Protein AF-A0AAD4WCN0-F1 (afdb_monomer_lite)

Radius of gyration: 19.19 Å; chains: 1; bounding box: 30×56×36 Å

Structure (mmCIF, N/CA/C/O backbone):
data_AF-A0AAD4WCN0-F1
#
_entry.id   AF-A0AAD4WCN0-F1
#
loop_
_atom_site.group_PDB
_atom_site.id
_atom_site.type_symbol
_atom_site.label_atom_id
_atom_site.label_alt_id
_atom_site.label_comp_id
_atom_site.label_asym_id
_atom_site.label_entity_id
_atom_site.label_seq_id
_atom_site.pdbx_PDB_ins_code
_atom_site.Cartn_x
_atom_site.Cartn_y
_atom_site.Cartn_z
_atom_site.occupancy
_atom_site.B_iso_or_equiv
_atom_site.auth_seq_id
_atom_site.auth_comp_id
_atom_site.auth_asym_id
_atom_site.auth_atom_id
_atom_site.pdbx_PDB_model_num
ATOM 1 N N . MET A 1 1 ? 5.111 -0.999 -16.919 1.00 64.56 1 MET A N 1
ATOM 2 C CA . MET A 1 1 ? 4.346 -0.001 -16.145 1.00 64.56 1 MET A CA 1
ATOM 3 C C . MET A 1 1 ? 4.654 1.411 -16.583 1.00 64.56 1 MET A C 1
ATOM 5 O O . MET A 1 1 ? 5.799 1.850 -16.460 1.00 64.56 1 MET A O 1
ATOM 9 N N . ASP A 1 2 ? 3.620 2.125 -17.005 1.00 78.94 2 ASP A N 1
ATOM 10 C CA . ASP A 1 2 ? 3.707 3.561 -17.232 1.00 78.94 2 ASP A CA 1
ATOM 11 C C . ASP A 1 2 ? 3.853 4.306 -15.882 1.00 78.94 2 ASP A C 1
ATOM 13 O O . ASP A 1 2 ? 3.240 3.906 -14.882 1.00 78.94 2 ASP A O 1
ATOM 17 N N . PRO A 1 3 ? 4.661 5.377 -15.786 1.00 77.50 3 PRO A N 1
ATOM 18 C CA . PRO A 1 3 ? 4.800 6.165 -14.559 1.00 77.50 3 PRO A CA 1
ATOM 19 C C . PRO A 1 3 ? 3.466 6.678 -13.994 1.00 77.50 3 PRO A C 1
ATOM 21 O O . PRO A 1 3 ? 3.316 6.783 -12.774 1.00 77.50 3 PRO A O 1
ATOM 24 N N . LYS A 1 4 ? 2.474 6.955 -14.853 1.00 82.44 4 LYS A N 1
ATOM 25 C CA . LYS A 1 4 ? 1.152 7.433 -14.422 1.00 82.44 4 LYS A CA 1
ATOM 26 C C . LYS A 1 4 ? 0.383 6.375 -13.638 1.00 82.44 4 LYS A C 1
ATOM 28 O O . LYS A 1 4 ? -0.237 6.695 -12.623 1.00 82.44 4 LYS A O 1
ATOM 33 N N . GLU A 1 5 ? 0.461 5.115 -14.060 1.00 83.12 5 GLU A N 1
ATOM 34 C CA . GLU A 1 5 ? -0.198 3.999 -13.373 1.00 83.12 5 GLU A CA 1
ATOM 35 C C . GLU A 1 5 ? 0.393 3.789 -11.979 1.00 83.12 5 GLU A C 1
ATOM 37 O O . GLU A 1 5 ? -0.340 3.630 -11.000 1.00 83.12 5 GLU A O 1
ATOM 42 N N . LYS A 1 6 ? 1.724 3.882 -11.859 1.00 80.88 6 LYS A N 1
ATOM 43 C CA . LYS A 1 6 ? 2.415 3.795 -10.565 1.00 80.88 6 LYS A CA 1
ATOM 44 C C . LYS A 1 6 ? 1.915 4.866 -9.600 1.00 80.88 6 LYS A C 1
ATOM 46 O O . LYS A 1 6 ? 1.588 4.563 -8.451 1.00 80.88 6 LYS A O 1
ATOM 51 N N . GLN A 1 7 ? 1.803 6.103 -10.080 1.00 85.31 7 GLN A N 1
ATOM 52 C CA . GLN A 1 7 ? 1.341 7.218 -9.261 1.00 85.31 7 GLN A CA 1
ATOM 53 C C . GLN A 1 7 ? -0.121 7.048 -8.828 1.00 85.31 7 GLN A C 1
ATOM 55 O O . GLN A 1 7 ? -0.468 7.367 -7.689 1.00 85.31 7 GLN A O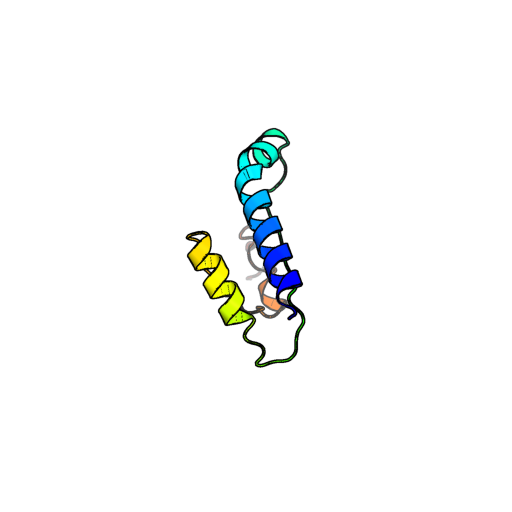 1
ATOM 60 N N . ALA A 1 8 ? -0.976 6.504 -9.697 1.00 87.69 8 ALA A N 1
ATOM 61 C CA . ALA A 1 8 ? -2.366 6.213 -9.362 1.00 87.69 8 ALA A CA 1
ATOM 62 C C . ALA A 1 8 ? -2.480 5.196 -8.211 1.00 87.69 8 ALA A C 1
ATOM 64 O O . ALA A 1 8 ? -3.247 5.425 -7.272 1.00 87.69 8 ALA A O 1
ATOM 65 N N . ILE A 1 9 ? -1.675 4.126 -8.234 1.00 86.94 9 ILE A N 1
ATOM 66 C CA . ILE A 1 9 ? -1.659 3.105 -7.173 1.00 86.94 9 ILE A CA 1
ATOM 67 C C . ILE A 1 9 ? -1.181 3.707 -5.844 1.00 86.94 9 ILE A C 1
ATOM 69 O O . ILE A 1 9 ? -1.814 3.497 -4.808 1.00 86.94 9 ILE A O 1
ATOM 73 N N . ILE A 1 10 ? -0.105 4.502 -5.864 1.00 85.19 10 ILE A N 1
ATOM 74 C CA . ILE A 1 10 ? 0.415 5.181 -4.664 1.00 85.19 10 ILE A CA 1
ATOM 75 C C . ILE A 1 10 ? -0.645 6.121 -4.074 1.00 85.19 10 ILE A C 1
ATOM 77 O O . ILE A 1 10 ? -0.898 6.111 -2.867 1.00 85.19 10 ILE A O 1
ATOM 81 N N . ASN A 1 11 ? -1.315 6.902 -4.921 1.00 89.25 11 ASN A N 1
ATOM 82 C CA . ASN A 1 11 ? -2.359 7.825 -4.485 1.00 89.25 11 ASN A CA 1
ATOM 83 C C . ASN A 1 11 ? -3.570 7.089 -3.879 1.00 89.25 11 ASN A C 1
ATOM 85 O O . ASN A 1 11 ? -4.126 7.557 -2.882 1.00 89.25 11 ASN A O 1
ATOM 89 N N . ASP A 1 12 ? -3.979 5.944 -4.440 1.00 90.00 12 ASP A N 1
ATOM 90 C CA . ASP A 1 12 ? -5.050 5.110 -3.872 1.00 90.00 12 ASP A CA 1
ATOM 91 C C . ASP A 1 12 ? -4.657 4.560 -2.493 1.00 90.00 12 ASP A C 1
ATOM 93 O O . ASP A 1 12 ? -5.441 4.649 -1.546 1.00 90.00 12 ASP A O 1
ATOM 97 N N . LEU A 1 13 ? -3.416 4.086 -2.343 1.00 86.56 13 LEU A N 1
ATOM 98 C CA . LEU A 1 13 ? -2.881 3.581 -1.077 1.00 86.56 13 LEU A CA 1
ATOM 99 C C . LEU A 1 13 ? -2.840 4.647 0.021 1.00 86.56 13 LEU A C 1
ATOM 101 O O . LEU A 1 13 ? -3.283 4.396 1.144 1.00 86.56 13 LEU A O 1
ATOM 105 N N . LEU A 1 14 ? -2.376 5.858 -0.293 1.00 86.69 14 LEU A N 1
ATOM 106 C CA . LEU A 1 14 ? -2.372 6.975 0.657 1.00 86.69 14 LEU A CA 1
ATOM 107 C C . LEU A 1 14 ? -3.796 7.343 1.098 1.00 86.69 14 LEU A C 1
ATOM 109 O O . LEU A 1 14 ? -4.055 7.551 2.287 1.00 86.69 14 LEU A O 1
ATOM 113 N N . LYS A 1 15 ? -4.749 7.370 0.157 1.00 88.44 15 LYS A N 1
ATOM 114 C CA . LYS A 1 15 ? -6.173 7.592 0.461 1.00 88.44 15 LYS A CA 1
ATOM 115 C C . LYS A 1 15 ? -6.778 6.446 1.270 1.00 88.44 15 LYS A C 1
ATOM 117 O O . LYS A 1 15 ? -7.688 6.675 2.064 1.00 88.44 15 LYS A O 1
ATOM 122 N N . PHE A 1 16 ? -6.335 5.211 1.055 1.00 87.38 16 PHE A N 1
ATOM 123 C CA . PHE A 1 16 ? -6.792 4.046 1.808 1.00 87.38 16 PHE A CA 1
ATOM 124 C C . PHE A 1 16 ? -6.279 4.070 3.253 1.00 87.38 16 PHE A C 1
ATOM 126 O O . PHE A 1 16 ? -7.059 3.816 4.171 1.00 87.38 16 PHE A O 1
ATOM 133 N N . SER A 1 17 ? -5.017 4.467 3.455 1.00 83.94 17 SER A N 1
ATOM 134 C CA . SER A 1 17 ? -4.399 4.617 4.778 1.00 83.94 17 SER A CA 1
ATOM 135 C C . SER A 1 17 ? -5.176 5.600 5.665 1.00 83.94 17 SER A C 1
ATOM 137 O O . SER A 1 17 ? -5.570 5.267 6.782 1.00 83.94 17 SER A O 1
ATOM 139 N N . LYS A 1 18 ? -5.531 6.772 5.117 1.00 86.25 18 LYS A N 1
ATOM 140 C CA . LYS A 1 18 ? -6.300 7.812 5.829 1.00 86.25 18 LYS A CA 1
ATOM 141 C C . LYS A 1 18 ? -7.748 7.425 6.148 1.00 86.25 18 LYS A C 1
ATOM 143 O O . LYS A 1 18 ? -8.366 8.029 7.014 1.00 86.25 18 LYS A O 1
ATOM 148 N N . ARG A 1 19 ? -8.317 6.434 5.454 1.00 86.75 19 ARG A N 1
ATOM 149 C CA . ARG A 1 19 ? -9.716 6.010 5.640 1.00 86.75 19 ARG A CA 1
ATOM 150 C C . ARG A 1 19 ? -9.892 4.932 6.712 1.00 86.75 19 ARG A C 1
ATOM 152 O O . ARG A 1 19 ? -11.011 4.461 6.890 1.00 86.75 19 ARG A O 1
ATOM 159 N N . LYS A 1 20 ? -8.842 4.559 7.450 1.00 85.62 20 LYS A N 1
ATOM 160 C CA . LYS A 1 20 ? -8.907 3.550 8.522 1.00 85.62 20 LYS A CA 1
ATOM 161 C C . LYS A 1 20 ? -10.065 3.787 9.499 1.00 85.62 20 LYS A C 1
ATOM 163 O O . LYS A 1 20 ? -10.842 2.869 9.761 1.00 85.62 20 LYS A O 1
ATOM 168 N N . ASP A 1 21 ? -10.225 5.022 9.968 1.00 86.44 21 ASP A N 1
ATOM 169 C CA . ASP A 1 21 ? -11.269 5.382 10.937 1.00 86.44 21 ASP A CA 1
ATOM 170 C C . ASP A 1 21 ? -12.674 5.314 10.334 1.00 86.44 21 ASP A C 1
ATOM 172 O O . ASP A 1 21 ? -13.628 4.912 10.999 1.00 86.44 21 ASP A O 1
ATOM 176 N N . TYR A 1 22 ? -12.795 5.611 9.038 1.00 87.12 22 TYR A N 1
ATOM 177 C CA . TYR A 1 22 ? -14.041 5.444 8.297 1.00 87.12 22 TYR A CA 1
ATOM 178 C C . TYR A 1 22 ? -14.450 3.966 8.215 1.00 87.12 22 TYR A C 1
ATOM 180 O O . TYR A 1 22 ? -15.591 3.639 8.532 1.00 87.12 22 TYR A O 1
ATOM 188 N N . TYR A 1 23 ? -13.519 3.061 7.878 1.00 87.06 23 TYR A N 1
ATOM 189 C CA . TYR A 1 23 ? -13.783 1.612 7.863 1.00 87.06 23 TYR A CA 1
ATOM 190 C C . TYR A 1 23 ? -14.147 1.074 9.255 1.00 87.06 23 TYR A C 1
ATOM 192 O O . TYR A 1 23 ? -15.048 0.242 9.373 1.00 87.06 23 TYR A O 1
ATOM 200 N N . LYS A 1 24 ? -13.508 1.602 10.310 1.00 88.06 24 LYS A N 1
ATOM 201 C CA . LYS A 1 24 ? -13.834 1.278 11.706 1.00 88.06 24 LYS A CA 1
ATOM 202 C C . LYS A 1 24 ? -15.252 1.720 12.079 1.00 88.06 24 LYS A C 1
ATOM 204 O O . LYS A 1 24 ? -15.969 0.951 12.709 1.00 88.06 24 LYS A O 1
ATOM 209 N N . LYS A 1 25 ? -15.679 2.915 11.652 1.00 91.00 25 LYS A N 1
ATOM 210 C CA . LYS A 1 25 ? -17.023 3.455 11.929 1.00 91.00 25 LYS A CA 1
ATOM 211 C C . LYS A 1 25 ? -18.139 2.657 11.249 1.00 91.00 25 LYS A C 1
ATOM 213 O O . LYS A 1 25 ? -19.190 2.465 11.844 1.00 91.00 25 LYS A O 1
ATOM 218 N N . ILE A 1 26 ? -17.919 2.189 10.020 1.00 90.94 26 ILE A N 1
ATOM 219 C CA . ILE A 1 26 ? -18.916 1.414 9.255 1.00 90.94 26 ILE A CA 1
ATOM 220 C C . ILE A 1 26 ? -18.904 -0.093 9.572 1.00 90.94 26 ILE A C 1
ATOM 222 O O . ILE A 1 26 ? -19.686 -0.835 8.983 1.00 90.94 26 ILE A O 1
ATOM 226 N N . GLY A 1 27 ? -17.988 -0.568 10.426 1.00 89.56 27 GLY A N 1
ATOM 227 C CA . GLY A 1 27 ? -17.873 -1.984 10.794 1.00 89.56 27 GLY A CA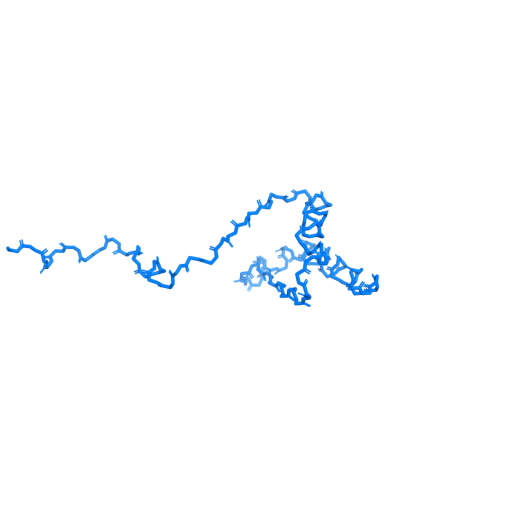 1
ATOM 228 C C . GLY A 1 27 ? -17.397 -2.916 9.670 1.00 89.56 27 GLY A C 1
ATOM 229 O O . GLY A 1 27 ? -17.584 -4.127 9.762 1.00 89.56 27 GLY A O 1
ATOM 230 N N . LYS A 1 28 ? -16.787 -2.391 8.597 1.00 88.25 28 LYS A N 1
ATOM 231 C CA . LYS A 1 28 ? -16.276 -3.209 7.481 1.00 88.25 28 LYS A CA 1
ATOM 232 C C . LYS A 1 28 ? -14.799 -3.537 7.660 1.00 88.25 28 LYS A C 1
ATOM 234 O O . LYS A 1 28 ? -14.013 -2.719 8.134 1.00 88.25 28 LYS A O 1
ATOM 239 N N . ALA A 1 29 ? -14.404 -4.723 7.198 1.00 86.25 29 ALA A N 1
ATOM 240 C CA . ALA A 1 29 ? -13.008 -5.140 7.201 1.00 86.25 29 ALA A CA 1
ATOM 241 C C . ALA A 1 29 ? -12.141 -4.168 6.380 1.00 86.25 29 ALA A C 1
ATOM 243 O O . ALA A 1 29 ? -12.376 -3.946 5.192 1.00 86.25 29 ALA A O 1
ATOM 244 N N . TRP A 1 30 ? -11.107 -3.614 7.012 1.00 86.31 30 TRP A N 1
ATOM 245 C CA . TRP A 1 30 ? -10.147 -2.720 6.369 1.00 86.31 30 TRP A CA 1
ATOM 246 C C . TRP A 1 30 ? -9.098 -3.542 5.605 1.00 86.31 30 TRP A C 1
ATOM 248 O O . TRP A 1 30 ? -8.019 -3.835 6.116 1.00 86.31 30 TRP A O 1
ATOM 258 N N . LYS A 1 31 ? -9.452 -3.990 4.394 1.00 87.81 31 LYS A N 1
ATOM 259 C CA . LYS A 1 31 ? -8.592 -4.797 3.512 1.00 87.81 31 LYS A CA 1
ATOM 260 C C . LYS A 1 31 ? -8.645 -4.271 2.075 1.00 87.81 31 LYS A C 1
ATOM 262 O O . LYS A 1 31 ? -9.702 -3.859 1.603 1.00 87.81 31 LYS A O 1
ATOM 267 N N . ARG A 1 32 ? -7.511 -4.309 1.372 1.00 86.94 32 ARG A N 1
ATOM 268 C CA . ARG A 1 32 ? -7.380 -3.926 -0.043 1.00 86.94 32 ARG A CA 1
ATOM 269 C C . ARG A 1 32 ? -6.401 -4.880 -0.727 1.00 86.94 32 ARG A C 1
ATOM 271 O O . ARG A 1 32 ? -5.341 -5.147 -0.170 1.00 86.94 32 ARG A O 1
ATOM 278 N N . GLY A 1 33 ? -6.769 -5.401 -1.895 1.00 89.19 33 GLY A N 1
ATOM 279 C CA . GLY A 1 33 ? -5.922 -6.273 -2.711 1.00 89.19 33 GLY A CA 1
ATOM 280 C C . GLY A 1 33 ? -5.602 -5.616 -4.050 1.00 89.19 33 GLY A C 1
ATOM 281 O O . GLY A 1 33 ? -6.476 -4.981 -4.637 1.00 89.19 33 GLY A O 1
ATOM 282 N N . TYR A 1 34 ? -4.364 -5.775 -4.517 1.00 87.00 34 TYR A N 1
ATOM 283 C CA . TYR A 1 34 ? -3.912 -5.336 -5.836 1.00 87.00 34 TYR A CA 1
ATOM 284 C C . TYR A 1 34 ? -3.391 -6.547 -6.608 1.00 87.00 34 TYR A C 1
ATOM 286 O O . TYR A 1 34 ? -2.626 -7.341 -6.060 1.00 87.00 34 TYR A O 1
ATOM 294 N N . LEU A 1 35 ? -3.792 -6.676 -7.872 1.00 86.44 35 LEU A N 1
ATOM 295 C CA . LEU A 1 35 ? -3.276 -7.691 -8.786 1.00 86.44 35 LEU A CA 1
ATOM 296 C C . LEU A 1 35 ? -2.331 -7.018 -9.780 1.00 86.44 35 LEU A C 1
ATOM 298 O O . LEU A 1 35 ? -2.751 -6.194 -10.586 1.00 86.44 35 LEU A O 1
ATOM 302 N N . LEU A 1 36 ? -1.048 -7.360 -9.700 1.00 83.56 3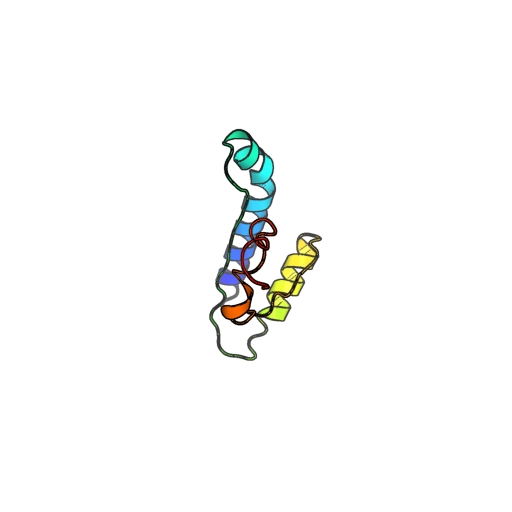6 LEU A N 1
ATOM 303 C CA . LEU A 1 36 ? 0.001 -6.804 -10.553 1.00 83.56 36 LEU A CA 1
ATOM 304 C C . LEU A 1 36 ? 0.341 -7.817 -11.653 1.00 83.56 36 LEU A C 1
ATOM 306 O O . LEU A 1 36 ? 1.135 -8.740 -11.439 1.00 83.56 36 LEU A O 1
ATOM 310 N N . TYR A 1 37 ? -0.252 -7.656 -12.835 1.00 83.50 37 TYR A N 1
ATOM 311 C CA . TYR A 1 37 ? 0.031 -8.496 -13.999 1.00 83.50 37 TYR A CA 1
ATOM 312 C C . TYR A 1 37 ? 0.991 -7.778 -14.955 1.00 83.50 37 TYR A C 1
ATOM 314 O O . TYR A 1 37 ? 0.658 -6.749 -15.516 1.00 83.50 37 TYR A O 1
ATOM 322 N N . GLU A 1 38 ? 2.190 -8.331 -15.107 1.00 81.44 38 GLU A N 1
ATOM 323 C CA . GLU A 1 38 ? 3.260 -7.917 -16.028 1.00 81.44 38 GLU A CA 1
ATOM 324 C C . GLU A 1 38 ? 4.162 -9.146 -16.275 1.00 81.44 38 GLU A C 1
ATOM 326 O O . GLU A 1 38 ? 4.128 -10.087 -15.462 1.00 81.44 38 GLU A O 1
ATOM 331 N N . PRO A 1 39 ? 4.970 -9.154 -17.346 1.00 83.88 39 PRO A N 1
ATOM 332 C CA . PRO A 1 39 ? 5.965 -10.192 -17.597 1.00 83.88 39 PRO A CA 1
ATOM 333 C C . PRO A 1 39 ? 6.939 -10.394 -16.416 1.00 83.88 39 PRO A C 1
ATOM 335 O O . PRO A 1 39 ? 7.127 -9.499 -15.581 1.00 83.88 39 PRO A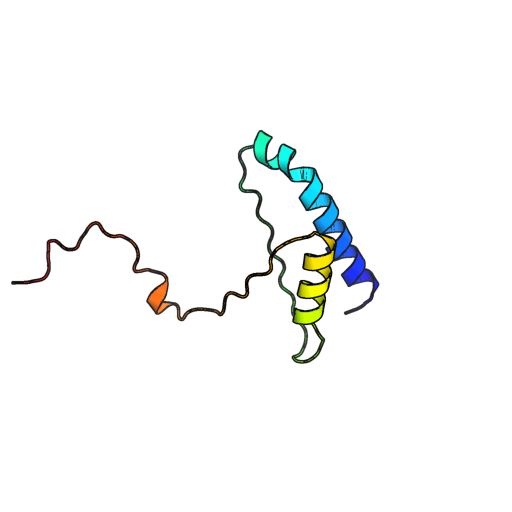 O 1
ATOM 338 N N . PRO A 1 40 ? 7.568 -11.575 -16.295 1.00 83.06 40 PRO A N 1
ATOM 339 C CA . PRO A 1 40 ? 8.633 -11.779 -15.319 1.00 83.06 40 PRO A CA 1
ATOM 340 C C . PRO A 1 40 ? 9.808 -10.828 -15.604 1.00 83.06 40 PRO A C 1
ATOM 342 O O . PRO A 1 40 ? 10.126 -10.545 -16.754 1.00 83.06 40 PRO A O 1
ATOM 345 N N . GLY A 1 41 ? 10.455 -10.320 -14.551 1.00 78.81 41 GLY A N 1
ATOM 346 C CA . GLY A 1 41 ? 11.611 -9.419 -14.676 1.00 78.81 41 GLY A CA 1
ATOM 347 C C . GLY A 1 41 ? 11.295 -7.917 -14.683 1.00 78.81 41 GLY A C 1
ATOM 348 O O . GLY A 1 41 ? 12.215 -7.115 -14.600 1.00 78.81 41 GLY A O 1
ATOM 349 N N . THR A 1 42 ? 10.024 -7.498 -14.671 1.00 80.88 42 THR A N 1
ATOM 350 C CA . THR A 1 42 ? 9.636 -6.064 -14.692 1.00 80.88 42 THR A CA 1
ATOM 351 C C . THR A 1 42 ? 9.693 -5.369 -13.314 1.00 80.88 42 THR A C 1
ATOM 353 O O . THR A 1 42 ? 9.165 -4.280 -13.122 1.00 80.88 42 THR A O 1
ATOM 356 N N . GLY A 1 43 ? 10.339 -5.978 -12.312 1.00 82.50 43 GLY A N 1
ATOM 357 C CA . GLY A 1 43 ? 10.579 -5.326 -11.015 1.00 82.50 43 GLY A CA 1
ATOM 358 C C . GLY A 1 43 ? 9.344 -5.152 -10.118 1.00 82.50 43 GLY A C 1
ATOM 359 O O . GLY A 1 43 ? 9.355 -4.310 -9.220 1.00 82.50 43 GLY A O 1
ATOM 360 N N . LYS A 1 44 ? 8.283 -5.951 -10.303 1.00 86.56 44 LYS A N 1
ATOM 361 C CA . LYS A 1 44 ? 7.065 -5.884 -9.469 1.00 86.56 44 LYS A CA 1
ATOM 362 C C . LYS A 1 44 ? 7.353 -6.001 -7.972 1.00 86.56 44 LYS A C 1
ATOM 364 O O . LYS A 1 44 ? 6.837 -5.220 -7.178 1.00 86.56 44 LYS A O 1
ATOM 369 N N . SER A 1 45 ? 8.200 -6.957 -7.585 1.00 88.19 45 SER A N 1
ATOM 370 C CA . SER A 1 45 ? 8.596 -7.154 -6.185 1.00 88.19 45 SER A CA 1
ATOM 371 C C . SER A 1 45 ? 9.352 -5.941 -5.641 1.00 88.19 45 SER A C 1
ATOM 373 O O . SER A 1 45 ? 9.106 -5.525 -4.513 1.00 88.19 45 SER A O 1
ATOM 375 N N . THR A 1 46 ? 10.209 -5.326 -6.462 1.00 88.69 46 THR A N 1
ATOM 376 C CA . THR A 1 46 ? 10.9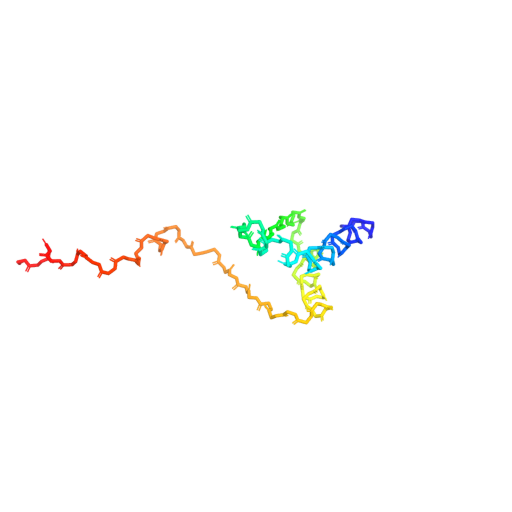36 -4.092 -6.126 1.00 88.69 46 THR A CA 1
ATOM 377 C C . THR A 1 46 ? 9.980 -2.927 -5.893 1.00 88.69 46 THR A C 1
ATOM 379 O O . THR A 1 46 ? 10.164 -2.150 -4.960 1.00 88.69 46 THR A O 1
ATOM 382 N N . MET A 1 47 ? 8.917 -2.823 -6.693 1.00 86.19 47 MET A N 1
ATOM 383 C CA . MET A 1 47 ? 7.889 -1.804 -6.502 1.00 86.19 47 MET A CA 1
ATOM 384 C C . MET A 1 47 ? 7.113 -2.011 -5.194 1.00 86.19 47 MET A C 1
ATOM 386 O O . MET A 1 47 ? 6.959 -1.061 -4.429 1.00 86.19 47 MET A O 1
ATOM 390 N N . ILE A 1 48 ? 6.694 -3.247 -4.893 1.00 87.88 48 ILE A N 1
ATOM 391 C CA . ILE A 1 48 ? 6.034 -3.580 -3.618 1.00 87.88 48 ILE A CA 1
ATOM 392 C C . ILE A 1 48 ? 6.946 -3.220 -2.434 1.00 87.88 48 ILE A C 1
ATOM 394 O O . ILE A 1 48 ? 6.484 -2.630 -1.458 1.00 87.88 48 ILE A O 1
ATOM 398 N N . PHE A 1 49 ? 8.247 -3.507 -2.546 1.00 89.62 49 PHE A N 1
ATOM 399 C CA . PHE A 1 49 ? 9.262 -3.129 -1.560 1.00 89.62 49 PHE A CA 1
ATOM 400 C C . PHE A 1 49 ? 9.343 -1.618 -1.340 1.00 89.62 49 PHE A C 1
ATOM 402 O O . PHE A 1 49 ? 9.189 -1.151 -0.212 1.00 89.62 49 PHE A O 1
ATOM 409 N N . ALA A 1 50 ? 9.491 -0.843 -2.415 1.00 89.19 50 ALA A N 1
ATOM 410 C CA . ALA A 1 50 ? 9.543 0.614 -2.340 1.00 89.19 50 ALA A CA 1
ATOM 411 C C . ALA A 1 50 ? 8.277 1.218 -1.703 1.00 89.19 50 ALA A C 1
ATOM 413 O O . ALA A 1 50 ? 8.367 2.111 -0.861 1.00 89.19 50 ALA A O 1
ATOM 414 N N . MET A 1 51 ? 7.098 0.705 -2.058 1.00 86.38 51 MET A N 1
ATOM 415 C CA . MET A 1 51 ? 5.818 1.173 -1.515 1.00 86.38 51 MET A CA 1
ATOM 416 C C . MET A 1 51 ? 5.679 0.856 -0.026 1.00 86.38 51 MET A C 1
ATOM 418 O O . MET A 1 51 ? 5.198 1.688 0.740 1.00 86.38 51 MET A O 1
ATOM 422 N N . SER A 1 52 ? 6.132 -0.323 0.400 1.00 89.25 52 SER A N 1
ATOM 423 C CA . SER A 1 52 ? 6.123 -0.692 1.814 1.00 89.25 52 SER A CA 1
ATOM 424 C C . SER A 1 52 ? 7.037 0.195 2.642 1.00 89.25 52 SER A C 1
ATOM 426 O O . SER A 1 52 ? 6.637 0.636 3.715 1.00 89.25 52 SER A O 1
ATOM 428 N N . ASN A 1 53 ? 8.227 0.506 2.123 1.00 88.44 53 ASN A N 1
ATOM 429 C CA . ASN A 1 53 ? 9.165 1.404 2.790 1.00 88.44 53 ASN A CA 1
ATOM 430 C C . ASN A 1 53 ? 8.586 2.817 2.912 1.00 88.44 53 ASN A C 1
ATOM 432 O O . ASN A 1 53 ? 8.668 3.419 3.978 1.00 88.44 53 ASN A O 1
ATOM 436 N N . LEU A 1 54 ? 7.928 3.318 1.860 1.00 86.25 54 LEU A N 1
ATOM 437 C CA . LEU A 1 54 ? 7.263 4.624 1.877 1.00 86.25 54 LEU A CA 1
ATOM 438 C C . LEU A 1 54 ? 6.166 4.714 2.953 1.00 86.25 54 LEU A C 1
ATOM 440 O O . LEU A 1 54 ? 5.974 5.767 3.554 1.00 86.25 54 LEU A O 1
ATOM 444 N N . MET A 1 55 ? 5.433 3.622 3.188 1.00 84.31 55 MET A N 1
ATOM 445 C CA . MET A 1 55 ? 4.335 3.563 4.164 1.00 84.31 55 MET A CA 1
ATOM 446 C C . MET A 1 55 ? 4.766 3.017 5.535 1.00 84.31 55 MET A C 1
ATOM 448 O O . MET A 1 55 ? 3.928 2.890 6.428 1.00 84.31 55 MET A O 1
ATOM 452 N N . ASN A 1 56 ? 6.054 2.700 5.700 1.00 86.75 56 ASN A N 1
ATOM 453 C CA . ASN A 1 56 ? 6.635 2.040 6.867 1.00 86.75 56 ASN A CA 1
ATOM 454 C C . ASN A 1 56 ? 5.895 0.746 7.275 1.00 86.75 56 ASN A C 1
ATOM 456 O O . ASN A 1 56 ? 5.576 0.518 8.444 1.00 86.75 56 ASN A O 1
ATOM 460 N N . TYR A 1 57 ? 5.575 -0.094 6.289 1.00 86.25 57 TYR A N 1
ATOM 461 C CA . TYR A 1 57 ? 4.941 -1.395 6.489 1.00 86.25 57 TYR A CA 1
ATOM 462 C C . TYR A 1 57 ? 5.948 -2.540 6.388 1.00 86.25 57 TYR A C 1
ATOM 464 O O . TYR A 1 57 ? 6.927 -2.483 5.644 1.00 86.25 57 TYR A O 1
ATOM 472 N N . VAL A 1 58 ? 5.676 -3.617 7.125 1.00 85.06 58 VAL A N 1
ATOM 473 C CA . VAL A 1 58 ? 6.444 -4.862 7.040 1.00 85.06 58 VAL A CA 1
ATOM 474 C C . VAL A 1 58 ? 5.861 -5.719 5.922 1.00 85.06 58 VAL A C 1
ATOM 476 O O . VAL A 1 58 ? 4.711 -6.159 6.007 1.00 85.06 58 VAL A O 1
ATOM 479 N N . LEU A 1 59 ? 6.658 -5.984 4.886 1.00 85.56 59 LEU A N 1
ATOM 480 C CA . LEU A 1 59 ? 6.268 -6.902 3.820 1.00 85.56 59 LEU A CA 1
ATOM 481 C C . LEU A 1 59 ? 6.288 -8.350 4.286 1.00 85.56 59 LEU A C 1
ATOM 483 O O . LEU A 1 59 ? 7.219 -8.804 4.947 1.00 85.56 59 LEU A O 1
ATOM 487 N N . LYS A 1 60 ? 5.267 -9.096 3.866 1.00 84.88 60 LYS A N 1
ATOM 488 C CA . LYS A 1 60 ? 5.179 -10.542 4.051 1.00 84.88 60 LYS A CA 1
ATOM 489 C C . LYS A 1 60 ? 4.934 -11.188 2.698 1.00 84.88 60 LYS A C 1
ATOM 491 O O . LYS A 1 60 ? 3.894 -10.964 2.084 1.00 84.88 60 LYS A O 1
ATOM 496 N N . PHE A 1 61 ? 5.886 -11.993 2.244 1.00 84.75 61 PHE A N 1
ATOM 497 C CA . PHE A 1 61 ? 5.703 -12.813 1.056 1.00 84.75 61 PHE A CA 1
ATOM 498 C C . PHE A 1 61 ? 5.000 -14.107 1.450 1.00 84.75 61 PHE A C 1
ATOM 500 O O 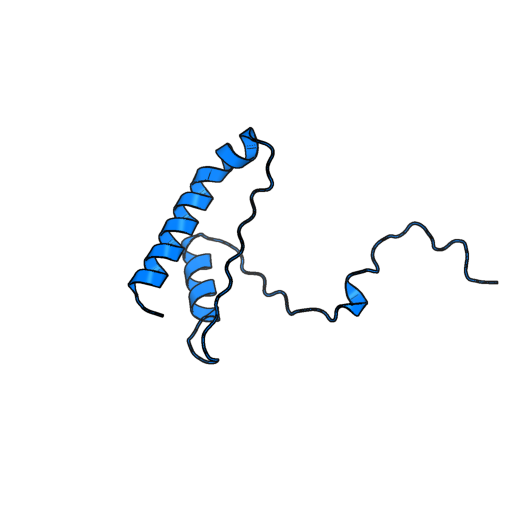. PHE A 1 61 ? 5.572 -14.965 2.121 1.00 84.75 61 PHE A O 1
ATOM 507 N N . GLN A 1 62 ? 3.750 -14.242 1.022 1.00 79.81 62 GLN A N 1
ATOM 508 C CA . GLN A 1 62 ? 3.032 -15.504 1.080 1.00 79.81 62 GLN A CA 1
ATOM 509 C C . GLN A 1 62 ? 3.242 -16.202 -0.262 1.00 79.81 62 GLN A C 1
ATOM 511 O O . GLN A 1 62 ? 2.788 -15.713 -1.291 1.00 79.81 62 GLN A O 1
ATOM 516 N N . ARG A 1 63 ? 3.949 -17.333 -0.261 1.00 76.31 63 ARG A N 1
ATOM 517 C CA . ARG A 1 63 ? 3.929 -18.233 -1.416 1.00 76.31 63 ARG A CA 1
ATOM 518 C C . ARG A 1 63 ? 2.604 -18.980 -1.408 1.00 76.31 63 ARG A C 1
ATOM 520 O O . ARG A 1 63 ? 2.157 -19.392 -0.332 1.00 76.31 63 ARG A O 1
ATOM 527 N N . ASP A 1 64 ? 2.003 -19.141 -2.583 1.00 72.00 64 ASP A N 1
ATOM 528 C CA . ASP A 1 64 ? 0.801 -19.950 -2.739 1.00 72.00 64 ASP A CA 1
ATOM 529 C C . ASP A 1 64 ? 1.089 -21.341 -2.181 1.00 72.00 64 ASP A C 1
ATOM 531 O O . ASP A 1 64 ? 1.933 -22.089 -2.679 1.00 72.00 64 ASP A O 1
ATOM 535 N N . LYS A 1 65 ? 0.445 -21.650 -1.055 1.00 60.44 65 LYS A N 1
ATOM 536 C CA . LYS A 1 65 ? 0.484 -22.996 -0.502 1.00 60.44 65 LYS A CA 1
ATOM 537 C C . LYS A 1 65 ? -0.431 -23.853 -1.372 1.00 60.44 65 LYS A C 1
ATOM 539 O O . LYS A 1 65 ? -1.504 -23.372 -1.743 1.00 60.44 65 LYS A O 1
ATOM 544 N N . PRO A 1 66 ? -0.059 -25.107 -1.666 1.00 58.00 66 PRO A N 1
ATOM 545 C CA . PRO A 1 66 ? -0.957 -26.007 -2.370 1.00 58.00 66 PRO A CA 1
ATOM 546 C C . PRO A 1 66 ? -2.299 -26.071 -1.628 1.00 58.00 66 PRO A C 1
ATOM 548 O O . PRO A 1 66 ? -2.342 -26.116 -0.393 1.00 58.00 66 PRO A O 1
ATOM 551 N N . LEU A 1 67 ? -3.396 -26.056 -2.392 1.00 57.16 67 LEU A N 1
ATOM 552 C CA . LEU A 1 67 ? -4.782 -26.004 -1.897 1.00 57.16 67 LEU A CA 1
ATOM 553 C C . LEU A 1 67 ? -5.108 -27.116 -0.877 1.00 57.16 67 LEU A C 1
ATOM 555 O O . LEU A 1 67 ? -6.023 -26.976 -0.070 1.00 57.16 67 LEU A O 1
ATOM 559 N N . THR A 1 68 ? -4.301 -28.179 -0.840 1.00 59.31 68 THR A N 1
ATOM 560 C CA . THR A 1 68 ? -4.369 -29.300 0.108 1.00 59.31 68 THR A CA 1
ATOM 561 C C . THR A 1 68 ? -4.062 -28.935 1.567 1.00 59.31 68 THR A C 1
ATOM 563 O O . THR A 1 68 ? -4.365 -29.724 2.462 1.00 59.31 68 THR A O 1
ATOM 566 N N . GLN A 1 69 ? -3.497 -27.755 1.848 1.00 57.31 69 GLN A N 1
ATOM 567 C CA . GLN A 1 69 ? -3.184 -27.305 3.216 1.00 57.31 69 GLN A CA 1
ATOM 568 C C . GLN A 1 69 ? -4.104 -26.193 3.744 1.00 57.31 69 GLN A C 1
ATOM 570 O O . GLN A 1 69 ? -3.936 -25.758 4.879 1.00 57.31 69 GLN A O 1
ATOM 575 N N . GLN A 1 70 ? -5.081 -25.726 2.960 1.00 52.78 70 GLN A N 1
ATOM 576 C CA . GLN A 1 70 ? -5.949 -24.607 3.358 1.00 52.78 70 GLN A CA 1
ATOM 577 C C . GLN A 1 70 ? -7.111 -25.035 4.284 1.00 52.78 70 GLN A C 1
ATOM 579 O O . GLN A 1 70 ? -7.669 -24.189 4.970 1.00 52.78 70 GLN A O 1
ATOM 584 N N . HIS A 1 71 ? -7.449 -26.334 4.352 1.00 44.22 71 HIS A N 1
ATOM 585 C CA . HIS A 1 71 ? -8.624 -26.845 5.088 1.00 44.22 71 HIS A CA 1
ATOM 586 C C . HIS A 1 71 ? -8.336 -27.588 6.408 1.00 44.22 71 HIS A C 1
ATOM 588 O O . HIS A 1 71 ? -9.275 -27.960 7.105 1.00 44.22 71 HIS A O 1
ATOM 594 N N . ARG A 1 72 ? -7.074 -27.806 6.806 1.00 42.41 72 ARG A N 1
ATOM 595 C CA . ARG A 1 72 ? -6.750 -28.465 8.090 1.00 42.41 72 ARG A CA 1
ATOM 596 C C . ARG A 1 72 ? -6.294 -27.461 9.145 1.00 42.41 72 ARG A C 1
ATOM 598 O O . ARG A 1 72 ? -5.132 -27.432 9.530 1.00 42.41 72 ARG A O 1
ATOM 605 N N . TYR A 1 73 ? -7.231 -26.649 9.624 1.00 44.44 73 TYR A N 1
ATOM 606 C CA . TYR A 1 73 ? -7.156 -26.087 10.975 1.00 44.44 73 TYR A CA 1
ATOM 607 C C . TYR A 1 73 ? -8.575 -25.885 11.526 1.00 44.44 73 TYR A C 1
ATOM 609 O O . TYR A 1 73 ? -9.126 -24.790 11.513 1.00 44.44 73 TYR A O 1
ATOM 617 N N . CYS A 1 74 ? -9.182 -26.986 11.974 1.00 38.53 74 CYS A N 1
ATOM 618 C CA . CYS A 1 74 ? -10.357 -26.995 12.843 1.00 38.53 74 CYS A CA 1
ATOM 619 C C . CYS A 1 74 ? -10.122 -28.097 13.899 1.00 38.53 74 CYS A C 1
ATOM 621 O O . CYS A 1 74 ? -10.333 -29.274 13.606 1.00 38.53 74 CYS A O 1
ATOM 623 N N . PRO A 1 75 ? -9.569 -27.775 15.082 1.00 48.00 75 PRO A N 1
ATOM 624 C CA . PRO A 1 75 ? -9.147 -28.773 16.065 1.00 48.00 75 PRO A CA 1
ATOM 625 C C . PRO A 1 75 ? -10.308 -29.235 16.966 1.00 48.00 75 PRO A C 1
ATOM 627 O O . PRO A 1 75 ? -10.187 -29.194 18.185 1.00 48.00 75 PRO A O 1
ATOM 630 N N . GLN A 1 76 ? -11.443 -29.662 16.397 1.00 51.22 76 GLN A N 1
ATOM 631 C CA . GLN A 1 76 ? -12.612 -30.073 17.200 1.00 51.22 76 GLN A CA 1
ATOM 632 C C . GLN A 1 76 ? -13.262 -31.413 16.844 1.00 51.22 76 GLN A C 1
ATOM 634 O O . GLN A 1 76 ? -14.258 -31.765 17.460 1.00 51.22 76 GLN A O 1
ATOM 639 N N . LEU A 1 77 ? -12.694 -32.216 15.941 1.00 44.41 77 LEU A N 1
ATOM 640 C CA . LEU A 1 77 ? -13.301 -33.498 15.546 1.00 44.41 77 LEU A CA 1
ATOM 641 C C . LEU A 1 77 ? -12.266 -34.623 15.353 1.00 44.41 77 LEU A C 1
ATOM 643 O O . LEU A 1 77 ? -12.282 -35.328 14.354 1.00 44.41 77 LEU A O 1
ATOM 647 N N . ASN A 1 78 ? -11.377 -34.826 16.332 1.00 41.41 78 ASN A N 1
ATOM 648 C CA . ASN A 1 78 ? -10.469 -35.988 16.355 1.00 41.41 78 ASN A CA 1
ATOM 649 C C . ASN A 1 78 ? -11.002 -37.179 17.177 1.00 41.41 78 ASN A C 1
ATOM 651 O O . ASN A 1 78 ? -10.239 -38.082 17.494 1.00 41.41 78 ASN A O 1
ATOM 655 N N . HIS A 1 79 ? -12.293 -37.219 17.521 1.00 46.12 79 HIS A N 1
ATOM 656 C CA . HIS A 1 79 ? -12.832 -38.281 18.382 1.00 46.12 79 HIS A CA 1
ATOM 657 C C . HIS A 1 79 ? -13.428 -39.498 17.654 1.00 46.12 79 HIS A C 1
ATOM 659 O O . HIS A 1 79 ? -14.060 -40.322 18.306 1.00 46.12 79 HIS A O 1
ATOM 665 N N . LEU A 1 80 ? -13.246 -39.638 16.335 1.00 49.25 80 LEU A N 1
ATOM 666 C CA . LEU A 1 80 ? -13.925 -40.698 15.567 1.00 49.25 80 LEU A CA 1
ATOM 667 C C . LEU A 1 80 ? -13.040 -41.610 14.712 1.00 49.25 80 LEU A C 1
ATOM 669 O O . LEU A 1 80 ? -13.578 -42.507 14.076 1.00 49.25 80 LEU A O 1
ATOM 673 N N . PHE A 1 81 ? -11.713 -41.468 14.726 1.00 44.50 81 PHE A N 1
ATOM 674 C CA . PHE A 1 81 ? -10.847 -42.400 13.992 1.00 44.50 81 PHE A CA 1
ATOM 675 C C . PHE A 1 81 ? -9.545 -42.707 14.741 1.00 44.50 81 PHE A C 1
ATOM 677 O O . PHE A 1 81 ? -8.490 -42.184 14.401 1.00 44.50 81 PHE A O 1
ATOM 684 N N . SER A 1 82 ? -9.638 -43.574 15.752 1.00 37.53 82 SER A N 1
ATOM 685 C CA . SER A 1 82 ? -8.717 -44.713 15.913 1.00 37.53 82 SER A CA 1
ATOM 686 C C . SER A 1 82 ? -9.307 -45.707 16.923 1.00 37.53 82 SER A C 1
ATOM 688 O O . SER A 1 82 ? -9.137 -45.565 18.135 1.00 37.53 82 SER A O 1
ATOM 690 N N . SER A 1 83 ? -10.055 -46.684 16.412 1.00 46.31 83 SER A N 1
ATOM 691 C CA . SER A 1 83 ? -9.923 -48.060 16.903 1.00 46.31 83 SER A CA 1
ATOM 692 C C . SER A 1 83 ? -8.777 -48.718 16.146 1.00 46.31 83 SER A C 1
ATOM 694 O O . SER A 1 83 ? -8.533 -48.273 14.999 1.00 46.31 83 SER A O 1
#

pLDDT: mean 76.81, std 16.2, range [37.53, 91.0]

Foldseek 3Di:
DPPVVLVVVLVVVVVLVVCPVVCVVVVHDSDDDDDDDDDPPPCPVVSVVVSCVVVVHDDDDDDDDPPVPPPPDDPDPPPPDDD

Organism: Prunus dulcis (NCBI:txid3755)

Secondary structure (DSSP, 8-state):
--HHHHHHHHHHHHHHHHTHHHHHHTT------------TTS-HHHHHHHHHHHTTPPP-------GGGSS---TT--SSS--

Sequence (83 aa):
MDPKEKQAIINDLLKFSKRKDYYKKIGKAWKRGYLLYEPPGTGKSTMIFAMSNLMNYVLKFQRDKPLTQQHRYCPQLNHLFSS

InterPro domains:
  IPR027417 P-loop containing nucleoside triphosphate hydrolase [G3DSA:3.40.50.300] (1-77)
  IPR027417 P-loop containing nucleoside triphosphate hydrolase [SSF52540] (2-57)
  IPR050747 Mitochondrial chaperone BCS1 subfamily [PTHR23070] (1-57)